Protein AF-B0EFW3-F1 (afdb_monomer)

Sequence (166 aa):
MKILIFCKVIFLSILCFIIYIPTYFVYGQSEPKFQLLHTSIAFVVSFIICCIVAYKFCDKTESSVKVGEKSLESSKSCYIQGLPKVTPIPKASIAPGSHIVYDLQKKEQDLLLKIREKENALKFESDPQVQADLRVEIQRLESELDGIRQAMKMKNDQARKRVSTA

Secondary structure (DSSP, 8-state):
--HHHHHHHHHHHHHHHHHHHHHHHHHTTS-HHHHHHHHHHHHHHHHHHHHHHHHHHHTTSSS-------------------------PPP----THHHHHHHHHHHHHHHHHHHHHHHHHHHH---HHHHHHHHHHHHHHHHHHHHHHHHHHHHHHHHHHHHHT-

Nearest PDB structures (foldseek):
  3k6c-assembly1_A  TM=7.876E-01  e=2.946E+00  Nitrosomonas europaea
  5l8g-assembly3_X  TM=7.511E-01  e=3.564E+00  Rhodospirillum rubrum
  3k6c-assembly1_J  TM=8.116E-01  e=6.718E+00  Nitrosomonas europaea
  5n5e-assembly1_e  TM=7.123E-01  e=4.592E+00  Pyrococcus furiosus COM1

Structure (mmCIF, N/CA/C/O backbone):
data_AF-B0EFW3-F1
#
_entry.id   AF-B0EFW3-F1
#
loop_
_atom_site.group_PDB
_atom_site.id
_atom_site.type_symbol
_atom_site.label_atom_id
_atom_site.label_alt_id
_atom_site.label_comp_id
_atom_site.label_asym_id
_atom_site.label_entity_id
_atom_site.label_seq_id
_atom_site.pdbx_PDB_ins_code
_atom_site.Cartn_x
_atom_site.Cartn_y
_atom_site.Cartn_z
_atom_site.occupancy
_atom_site.B_iso_or_equiv
_atom_site.auth_seq_id
_atom_site.auth_comp_id
_atom_site.auth_asym_id
_atom_site.auth_atom_id
_atom_site.pdbx_PDB_model_num
ATOM 1 N N . MET A 1 1 ? 26.302 18.058 5.559 1.00 50.22 1 MET A N 1
ATOM 2 C CA . MET A 1 1 ? 25.168 17.169 5.921 1.00 50.22 1 MET A CA 1
ATOM 3 C C . MET A 1 1 ? 25.306 16.414 7.259 1.00 50.22 1 MET A C 1
ATOM 5 O O . MET A 1 1 ? 24.372 15.711 7.610 1.00 50.22 1 MET A O 1
ATOM 9 N N . LYS A 1 2 ? 26.380 16.560 8.060 1.00 48.22 2 LYS A N 1
ATOM 10 C CA . LYS A 1 2 ? 26.519 15.837 9.351 1.00 48.22 2 LYS A CA 1
ATOM 11 C C . LYS A 1 2 ? 25.766 16.484 10.532 1.00 48.22 2 LYS A C 1
ATOM 13 O O . LYS A 1 2 ? 25.253 15.779 11.392 1.00 48.22 2 LYS A O 1
ATOM 18 N N . ILE A 1 3 ? 25.614 17.811 10.526 1.00 54.81 3 ILE A N 1
ATOM 19 C CA . ILE A 1 3 ? 24.947 18.584 11.596 1.00 54.81 3 ILE A CA 1
ATOM 20 C C . ILE A 1 3 ? 23.458 18.233 11.741 1.00 54.81 3 ILE A C 1
ATOM 22 O O . ILE A 1 3 ? 22.954 18.122 12.853 1.00 54.81 3 ILE A O 1
ATOM 26 N N . LEU A 1 4 ? 22.76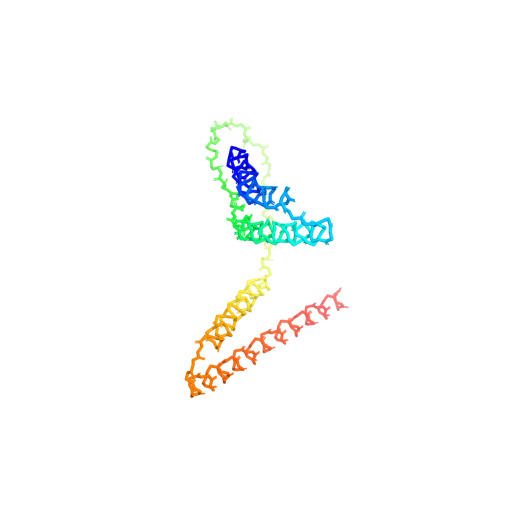9 17.951 10.630 1.00 61.69 4 LEU A N 1
ATOM 27 C CA . LEU A 1 4 ? 21.362 17.538 10.662 1.00 61.69 4 LEU A CA 1
ATOM 28 C C . LEU A 1 4 ? 21.165 16.152 11.287 1.00 61.69 4 LEU A C 1
ATOM 30 O O . LEU A 1 4 ? 20.099 15.891 11.822 1.00 61.69 4 LEU A O 1
ATOM 34 N N . ILE A 1 5 ? 22.164 15.268 11.235 1.00 65.81 5 ILE A N 1
ATOM 35 C CA . ILE A 1 5 ? 22.096 13.941 11.868 1.00 65.81 5 ILE A CA 1
ATOM 36 C C . ILE A 1 5 ? 22.346 14.074 13.373 1.00 65.81 5 ILE A C 1
ATOM 38 O O . ILE A 1 5 ? 21.616 13.495 14.169 1.00 65.81 5 ILE A O 1
ATOM 42 N N . PHE A 1 6 ? 23.312 14.903 13.770 1.00 66.44 6 PHE A N 1
ATOM 43 C CA . PHE A 1 6 ? 23.610 15.161 15.178 1.00 66.44 6 PHE A CA 1
ATOM 44 C C . PHE A 1 6 ? 22.439 15.829 15.914 1.00 66.44 6 PHE A C 1
ATOM 46 O O . PHE A 1 6 ? 22.030 15.348 16.969 1.00 66.44 6 PHE A O 1
ATOM 53 N N . CYS A 1 7 ? 21.812 16.850 15.315 1.00 67.44 7 CYS A N 1
ATOM 54 C CA . CYS A 1 7 ? 20.592 17.439 15.875 1.00 67.44 7 CYS A CA 1
ATOM 55 C C . CYS A 1 7 ? 19.467 16.406 16.021 1.00 67.44 7 CYS A C 1
ATOM 57 O O . CYS A 1 7 ? 18.761 16.425 17.020 1.00 67.44 7 CYS A O 1
ATOM 59 N N . LYS A 1 8 ? 19.314 15.466 15.077 1.00 67.31 8 LYS A N 1
ATOM 60 C CA . LYS A 1 8 ? 18.289 14.410 15.166 1.00 67.31 8 LYS A CA 1
ATOM 61 C C . LYS A 1 8 ? 18.518 13.470 16.348 1.00 67.31 8 LYS A C 1
ATOM 63 O O . LYS A 1 8 ? 17.564 13.141 17.043 1.00 67.31 8 LYS A O 1
ATOM 68 N N . VAL A 1 9 ? 19.766 13.072 16.594 1.00 73.19 9 VAL A N 1
ATOM 69 C CA . VAL A 1 9 ? 20.121 12.231 17.749 1.00 73.19 9 VAL A CA 1
ATOM 70 C C . VAL A 1 9 ? 19.883 12.985 19.058 1.00 73.19 9 VAL A C 1
ATOM 72 O O . VAL A 1 9 ? 19.347 12.412 20.003 1.00 73.19 9 VAL A O 1
ATOM 75 N N . ILE A 1 10 ? 20.201 14.282 19.097 1.00 76.12 10 ILE A N 1
ATOM 76 C CA . ILE A 1 10 ? 19.933 15.132 20.262 1.00 76.12 10 ILE A CA 1
ATOM 77 C C . ILE A 1 10 ? 18.429 15.260 20.521 1.00 76.12 10 ILE A C 1
ATOM 79 O O . ILE A 1 10 ? 18.000 15.061 21.651 1.00 76.12 10 ILE A O 1
ATOM 83 N N . PHE A 1 11 ? 17.613 15.530 19.498 1.00 75.94 11 PHE A N 1
ATOM 84 C CA . PHE A 1 11 ? 16.159 15.632 19.661 1.00 75.94 11 PHE A CA 1
ATOM 85 C C . PHE A 1 11 ? 15.530 14.311 20.115 1.00 75.94 11 PHE A C 1
ATOM 87 O O . PHE A 1 11 ? 14.665 14.326 20.988 1.00 75.94 11 PHE A O 1
ATOM 94 N N . LEU A 1 12 ? 15.988 13.176 19.575 1.00 74.50 12 LEU A N 1
ATOM 95 C CA . LEU A 1 12 ? 15.540 11.854 20.017 1.00 74.50 12 LEU A CA 1
ATOM 96 C C . LEU A 1 12 ? 15.922 11.597 21.480 1.00 74.50 12 LEU A C 1
ATOM 98 O O . LEU A 1 12 ? 15.090 11.150 22.262 1.00 74.50 12 LEU A O 1
ATOM 102 N N . SER A 1 13 ? 17.156 11.936 21.860 1.00 74.19 13 SER A N 1
ATOM 103 C CA . SER A 1 13 ? 17.637 11.823 23.238 1.00 74.19 13 SER A CA 1
ATOM 104 C C . SER A 1 13 ? 16.800 12.682 24.193 1.00 74.19 13 SER A C 1
ATOM 106 O O . SER A 1 13 ? 16.292 12.176 25.190 1.00 74.19 13 SER A O 1
ATOM 108 N N . ILE A 1 14 ? 16.555 13.951 23.849 1.00 77.88 14 ILE A N 1
ATOM 109 C CA . ILE A 1 14 ? 15.730 14.872 24.646 1.00 77.88 14 ILE A CA 1
ATOM 110 C C . ILE A 1 14 ? 14.295 14.348 24.791 1.00 77.88 14 ILE A C 1
ATOM 112 O O . ILE A 1 14 ? 13.749 14.388 25.889 1.00 77.88 14 ILE A O 1
ATOM 116 N N . LEU A 1 15 ? 13.692 13.811 23.726 1.00 75.31 15 LEU A N 1
ATOM 117 C CA . LEU A 1 15 ? 12.359 13.199 23.788 1.00 75.31 15 LEU A CA 1
ATOM 118 C C . LEU A 1 15 ? 12.325 11.984 24.721 1.00 75.31 15 LEU A C 1
ATOM 120 O O . LEU A 1 15 ? 11.412 11.876 25.539 1.00 75.31 15 LEU A O 1
ATOM 124 N N . CYS A 1 16 ? 13.338 11.117 24.662 1.00 71.81 16 CYS A N 1
ATOM 125 C CA . CYS A 1 16 ? 13.473 10.007 25.603 1.00 71.81 16 CYS A CA 1
ATOM 126 C C . CYS A 1 16 ? 13.586 10.508 27.051 1.00 71.81 16 CYS A C 1
ATOM 128 O O . CYS A 1 16 ? 12.931 9.955 27.929 1.00 71.81 16 CYS A O 1
ATOM 130 N N . PHE A 1 17 ? 14.335 11.585 27.310 1.00 70.75 17 PHE A N 1
ATOM 131 C CA . PHE A 1 17 ? 14.427 12.183 28.648 1.00 70.75 17 PHE A CA 1
ATOM 132 C C . PHE A 1 17 ? 13.102 12.794 29.123 1.00 70.75 17 PHE A C 1
ATOM 134 O O . PHE A 1 17 ? 12.726 12.590 30.274 1.00 70.75 17 PHE A O 1
ATOM 141 N N . ILE A 1 18 ? 12.365 13.492 28.255 1.00 72.81 18 ILE A N 1
ATOM 142 C CA . ILE A 1 18 ? 11.061 14.087 28.594 1.00 72.81 18 ILE A CA 1
ATOM 143 C C . ILE A 1 18 ? 10.032 13.009 28.950 1.00 72.81 18 ILE A C 1
ATOM 145 O O . ILE A 1 18 ? 9.204 13.233 29.825 1.00 72.81 18 ILE A O 1
ATOM 149 N N . ILE A 1 19 ? 10.092 11.841 28.308 1.00 68.62 19 ILE A N 1
ATOM 150 C CA . ILE A 1 19 ? 9.221 10.703 28.637 1.00 68.62 19 ILE A CA 1
ATOM 151 C C . ILE A 1 19 ? 9.702 10.008 29.917 1.00 68.62 19 ILE A C 1
ATOM 153 O O . ILE A 1 19 ? 8.886 9.623 30.752 1.00 68.62 19 ILE A O 1
ATOM 157 N N . TYR A 1 20 ? 11.019 9.890 30.099 1.00 69.75 20 TYR A N 1
ATOM 158 C CA . TYR A 1 20 ? 11.621 9.174 31.221 1.00 69.75 20 TYR A CA 1
ATOM 159 C C . TYR A 1 20 ? 11.471 9.906 32.567 1.00 69.75 20 TYR A C 1
ATOM 161 O O . TYR A 1 20 ? 11.183 9.272 33.584 1.00 69.75 20 TYR A O 1
ATOM 169 N N . ILE A 1 21 ? 11.624 11.235 32.595 1.00 66.88 21 ILE A N 1
ATOM 170 C CA . ILE A 1 21 ? 11.609 12.041 33.832 1.00 66.88 21 ILE A CA 1
ATOM 171 C C . ILE A 1 21 ? 10.274 11.919 34.605 1.00 66.88 21 ILE A C 1
ATOM 173 O O . ILE A 1 21 ? 10.316 11.615 35.801 1.00 66.88 21 ILE A O 1
ATOM 177 N N . PRO A 1 22 ? 9.089 12.067 33.977 1.00 65.12 22 PRO A N 1
ATOM 178 C CA . PRO A 1 22 ? 7.805 11.874 34.651 1.00 65.12 22 PRO A CA 1
ATOM 179 C C . PRO A 1 22 ? 7.603 10.428 35.106 1.00 65.12 22 PRO A C 1
ATOM 181 O O . PRO A 1 22 ? 7.105 10.192 36.206 1.00 65.12 22 PRO A O 1
ATOM 184 N N . THR A 1 23 ? 8.025 9.449 34.296 1.00 64.88 23 THR A N 1
ATOM 185 C CA . THR A 1 23 ? 7.897 8.033 34.665 1.00 64.88 23 THR A CA 1
ATOM 186 C C . THR A 1 23 ? 8.780 7.659 35.848 1.00 64.88 23 THR A C 1
ATOM 188 O O . THR A 1 23 ? 8.353 6.866 36.678 1.00 64.88 23 THR A O 1
ATOM 191 N N . TYR A 1 24 ? 9.962 8.265 35.985 1.00 65.06 24 TYR A N 1
ATOM 192 C CA . TYR A 1 24 ? 10.853 8.040 37.123 1.00 65.06 24 TYR A CA 1
ATOM 193 C C . TYR A 1 24 ? 10.277 8.606 38.429 1.00 65.06 24 TYR A C 1
ATOM 195 O O . TYR A 1 24 ? 10.384 7.983 39.484 1.00 65.06 24 TYR A O 1
ATOM 203 N N . PHE A 1 25 ? 9.603 9.757 38.359 1.00 63.72 25 PHE A N 1
ATOM 204 C CA . PHE A 1 25 ? 8.932 10.342 39.520 1.00 63.72 25 PHE A CA 1
ATOM 205 C C . PHE A 1 25 ? 7.780 9.455 40.027 1.00 63.72 25 PHE A C 1
ATOM 207 O O . PHE A 1 25 ? 7.664 9.213 41.227 1.00 63.72 25 PHE A O 1
ATOM 214 N N . VAL A 1 26 ? 6.979 8.896 39.113 1.00 62.25 26 VAL A N 1
ATOM 215 C CA . VAL A 1 26 ? 5.897 7.944 39.440 1.00 62.25 26 VAL A CA 1
ATOM 216 C C . VAL A 1 26 ? 6.455 6.587 39.903 1.00 62.25 26 VAL A C 1
ATOM 218 O O . VAL A 1 26 ? 5.895 5.940 40.791 1.00 62.25 26 VAL A O 1
ATOM 221 N N . TYR A 1 27 ? 7.598 6.167 39.358 1.00 61.00 27 TYR A N 1
ATOM 222 C CA . TYR A 1 27 ? 8.315 4.957 39.768 1.00 61.00 27 TYR A CA 1
ATOM 223 C C . TYR A 1 27 ? 8.777 5.022 41.231 1.00 61.00 27 TYR A C 1
ATOM 225 O O . TYR A 1 27 ? 8.643 4.048 41.967 1.00 61.00 27 TYR A O 1
ATOM 233 N N . GLY A 1 28 ? 9.252 6.187 41.684 1.00 63.31 28 GLY A N 1
ATOM 234 C CA . GLY A 1 28 ? 9.691 6.393 43.068 1.00 63.31 28 GLY A CA 1
ATOM 235 C C . GLY A 1 28 ? 8.577 6.298 44.119 1.00 63.31 28 GLY A C 1
ATOM 236 O O . GLY A 1 28 ? 8.878 6.088 45.290 1.00 63.31 28 GLY A O 1
ATOM 237 N N . GLN A 1 29 ? 7.307 6.428 43.718 1.00 64.06 29 GLN A N 1
ATOM 238 C CA . GLN A 1 29 ? 6.150 6.359 44.623 1.00 64.06 29 GLN A CA 1
ATOM 239 C C . GLN A 1 29 ? 5.321 5.072 44.504 1.00 64.06 29 GLN A C 1
ATOM 241 O O . GLN A 1 29 ? 4.373 4.888 45.264 1.00 64.06 29 GLN A O 1
ATOM 246 N N . SER A 1 30 ? 5.645 4.178 43.567 1.00 61.94 30 SER A N 1
ATOM 247 C CA . SER A 1 30 ? 4.862 2.963 43.311 1.00 61.94 30 SER A CA 1
ATOM 248 C C . SER A 1 30 ? 5.437 1.734 44.017 1.00 61.94 30 SER A C 1
ATOM 250 O O . SER A 1 30 ? 6.644 1.616 44.224 1.00 61.94 30 SER A O 1
ATOM 252 N N . GLU A 1 31 ? 4.562 0.794 44.385 1.00 71.94 31 GLU A N 1
ATOM 253 C CA . GLU A 1 31 ? 4.954 -0.484 44.984 1.00 71.94 31 GLU A CA 1
ATOM 254 C C . GLU A 1 31 ? 5.878 -1.296 44.048 1.00 71.94 31 GLU A C 1
ATOM 256 O O . GLU A 1 31 ? 5.688 -1.296 42.825 1.00 71.94 31 GLU A O 1
ATOM 261 N N . PRO A 1 32 ? 6.833 -2.076 44.593 1.00 66.31 32 PRO A N 1
ATOM 262 C CA . PRO A 1 32 ? 7.869 -2.769 43.815 1.00 66.31 32 PRO A CA 1
ATOM 263 C C . PRO A 1 32 ? 7.321 -3.771 42.786 1.00 66.31 32 PRO A C 1
ATOM 265 O O . PRO A 1 32 ? 7.992 -4.084 41.806 1.00 66.31 32 PRO A O 1
ATOM 268 N N . LYS A 1 33 ? 6.083 -4.254 42.963 1.00 65.12 33 LYS A N 1
ATOM 269 C CA . LYS A 1 33 ? 5.415 -5.147 42.002 1.00 65.12 33 LYS A CA 1
ATOM 270 C C . LYS A 1 33 ? 5.016 -4.438 40.705 1.00 65.12 33 LYS A C 1
ATOM 272 O O . LYS A 1 33 ? 5.033 -5.057 39.646 1.00 65.12 33 LYS A O 1
ATOM 277 N N . PHE A 1 34 ? 4.677 -3.152 40.776 1.00 66.31 34 PHE A N 1
ATOM 278 C CA . PHE A 1 34 ? 4.230 -2.368 39.619 1.00 66.31 34 PHE A CA 1
ATOM 279 C C . PHE A 1 34 ? 5.373 -1.602 38.956 1.00 66.31 34 PHE A C 1
ATOM 281 O O . PHE A 1 34 ? 5.288 -1.263 37.779 1.00 66.31 34 PHE A O 1
ATOM 288 N N . GLN A 1 35 ? 6.475 -1.405 39.675 1.00 64.62 35 GLN A N 1
ATOM 289 C CA . GLN A 1 35 ? 7.695 -0.791 39.165 1.00 64.62 35 GLN A CA 1
ATOM 290 C C . GLN A 1 35 ? 8.219 -1.483 37.894 1.00 64.62 35 GLN A C 1
ATOM 292 O O . GLN A 1 35 ? 8.401 -0.828 36.868 1.00 64.62 35 GLN A O 1
ATOM 297 N N . LEU A 1 36 ? 8.385 -2.811 37.917 1.00 66.69 36 LEU A N 1
ATOM 298 C CA . LEU A 1 36 ? 8.881 -3.572 36.759 1.00 66.69 36 LEU A CA 1
ATOM 299 C C . LEU A 1 36 ? 7.932 -3.484 35.547 1.00 66.69 36 LEU A C 1
ATOM 301 O O . LEU A 1 36 ? 8.360 -3.441 34.393 1.00 66.69 36 LEU A O 1
ATOM 305 N N . LEU A 1 37 ? 6.625 -3.430 35.816 1.00 70.69 37 LEU A N 1
ATOM 306 C CA . LEU A 1 37 ? 5.608 -3.291 34.782 1.00 70.69 37 LEU A CA 1
ATOM 307 C C . LEU A 1 37 ? 5.690 -1.901 34.138 1.00 70.69 37 LEU A C 1
ATOM 309 O O . LEU A 1 37 ? 5.766 -1.796 32.916 1.00 70.69 37 LEU A O 1
ATOM 313 N N . HIS A 1 38 ? 5.766 -0.840 34.943 1.00 68.69 38 HIS A N 1
ATOM 314 C CA . HIS A 1 38 ? 5.869 0.529 34.443 1.00 68.69 38 HIS A CA 1
ATOM 315 C C . HIS A 1 38 ? 7.155 0.781 33.651 1.00 68.69 38 HIS A C 1
ATOM 317 O O . HIS A 1 38 ? 7.095 1.442 32.613 1.00 68.69 38 HIS A O 1
ATOM 323 N N . THR A 1 39 ? 8.296 0.224 34.067 1.00 71.06 39 THR A N 1
ATOM 324 C CA . THR A 1 39 ? 9.550 0.344 33.301 1.00 71.06 39 THR A CA 1
ATOM 325 C C . THR A 1 39 ? 9.492 -0.413 31.987 1.00 71.06 39 THR A C 1
ATOM 327 O O . THR A 1 39 ? 9.911 0.128 30.964 1.00 71.06 39 THR A O 1
ATOM 330 N N . SER A 1 40 ? 8.925 -1.622 31.977 1.00 72.88 40 SER A N 1
ATOM 331 C CA . SER A 1 40 ? 8.765 -2.393 30.741 1.00 72.88 40 SER A CA 1
ATOM 332 C C . SER A 1 40 ? 7.847 -1.685 29.737 1.00 72.88 40 SER A C 1
ATOM 334 O O . SER A 1 40 ? 8.195 -1.569 28.562 1.00 72.88 40 SER A O 1
ATOM 336 N N . ILE A 1 41 ? 6.728 -1.116 30.198 1.00 77.12 41 ILE A N 1
ATOM 337 C CA . ILE A 1 41 ? 5.793 -0.368 29.349 1.00 77.12 41 ILE A CA 1
ATOM 338 C C . ILE A 1 41 ? 6.454 0.911 28.829 1.00 77.12 41 ILE A C 1
ATOM 340 O O . ILE A 1 41 ? 6.405 1.176 27.629 1.00 77.12 41 ILE A O 1
ATOM 344 N N . ALA A 1 42 ? 7.118 1.681 29.696 1.00 73.56 42 ALA A N 1
ATOM 345 C CA . ALA A 1 42 ? 7.810 2.904 29.292 1.00 73.56 42 ALA A CA 1
ATOM 346 C C . ALA A 1 42 ? 8.920 2.623 28.265 1.00 73.56 42 ALA A C 1
ATOM 348 O O . ALA A 1 42 ? 9.071 3.372 27.296 1.00 73.56 42 ALA A O 1
ATOM 349 N N . PHE A 1 43 ? 9.653 1.518 28.426 1.00 75.31 43 PHE A N 1
ATOM 350 C CA . PHE A 1 43 ? 10.668 1.078 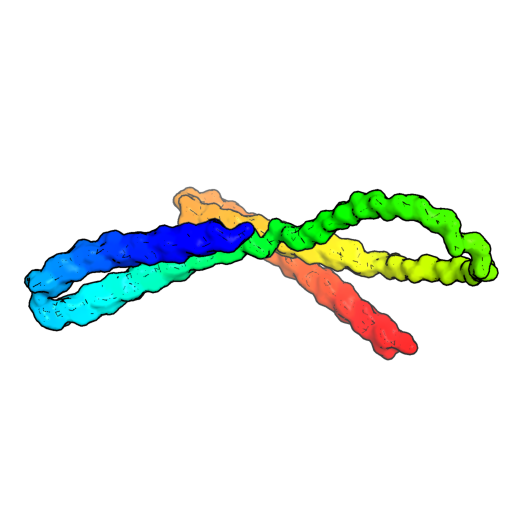27.473 1.00 75.31 43 PHE A CA 1
ATOM 351 C C . PHE A 1 43 ? 10.058 0.705 26.116 1.00 75.31 43 PHE A C 1
ATOM 353 O O . PHE A 1 43 ? 10.527 1.186 25.086 1.00 75.31 43 PHE A O 1
ATOM 360 N N . VAL A 1 44 ? 8.982 -0.089 26.101 1.00 76.00 44 VAL A N 1
ATOM 361 C CA . VAL A 1 44 ? 8.303 -0.501 24.860 1.00 76.00 44 VAL A CA 1
ATOM 362 C C . VAL A 1 44 ? 7.711 0.701 24.127 1.00 76.00 44 VAL A C 1
ATOM 364 O O . VAL A 1 44 ? 7.893 0.830 22.917 1.00 76.00 44 VAL A O 1
ATOM 367 N N . VAL A 1 45 ? 7.062 1.622 24.842 1.00 77.62 45 VAL A N 1
ATOM 368 C CA . VAL A 1 45 ? 6.509 2.847 24.246 1.00 77.62 45 VAL A CA 1
ATOM 369 C C . VAL A 1 45 ? 7.627 3.716 23.666 1.00 77.62 45 VAL A C 1
ATOM 371 O O . VAL A 1 45 ? 7.522 4.174 22.527 1.00 77.62 45 VAL A O 1
ATOM 374 N N . SER A 1 46 ? 8.734 3.877 24.394 1.00 74.25 46 SER A N 1
ATOM 375 C CA . SER A 1 46 ? 9.901 4.628 23.913 1.00 74.25 46 SER A CA 1
ATOM 376 C C . SER A 1 46 ? 10.534 3.975 22.681 1.00 74.25 46 SER A C 1
ATOM 378 O O . SER A 1 46 ? 10.894 4.670 21.730 1.00 74.25 46 SER A O 1
ATOM 380 N N . PHE A 1 47 ? 10.612 2.642 22.649 1.00 76.38 47 PHE A N 1
ATOM 381 C CA . PHE A 1 47 ? 11.110 1.880 21.505 1.00 76.38 47 PHE A CA 1
ATOM 382 C C . PHE A 1 47 ? 10.211 2.051 20.273 1.00 76.38 47 PHE A C 1
ATOM 384 O O . PHE A 1 47 ? 10.710 2.351 19.190 1.00 76.38 47 PHE A O 1
ATOM 391 N N . ILE A 1 48 ? 8.888 1.958 20.435 1.00 77.00 48 ILE A N 1
ATOM 392 C CA . ILE A 1 48 ? 7.922 2.154 19.343 1.00 77.00 48 ILE A CA 1
ATOM 393 C C . ILE A 1 48 ? 8.024 3.574 18.775 1.00 77.00 48 ILE A C 1
ATOM 395 O O . ILE A 1 48 ? 8.067 3.743 17.556 1.00 77.00 48 ILE A O 1
ATOM 399 N N . ILE A 1 49 ? 8.126 4.594 19.632 1.00 76.44 49 ILE A N 1
ATOM 400 C CA . ILE A 1 49 ? 8.308 5.985 19.191 1.00 76.44 49 ILE A CA 1
ATOM 401 C C . ILE A 1 49 ? 9.624 6.129 18.413 1.00 76.44 49 ILE A C 1
ATOM 403 O O . ILE A 1 49 ? 9.623 6.713 17.327 1.00 76.44 49 ILE A O 1
ATOM 407 N N . CYS A 1 50 ? 10.722 5.539 18.899 1.00 71.94 50 CYS A N 1
ATOM 408 C CA . CYS A 1 50 ? 11.997 5.509 18.176 1.00 71.94 50 CYS A CA 1
ATOM 409 C C . CYS A 1 50 ? 11.865 4.842 16.799 1.00 71.94 50 CYS A C 1
ATOM 411 O O . CYS A 1 50 ? 12.377 5.377 15.815 1.00 71.94 50 CYS A O 1
ATOM 413 N N . CYS A 1 51 ? 11.153 3.716 16.702 1.00 71.75 51 CYS A N 1
ATOM 414 C CA . CYS A 1 51 ? 10.911 3.016 15.442 1.00 71.75 51 CYS A CA 1
ATOM 415 C C . CYS A 1 51 ? 10.067 3.844 14.467 1.00 71.75 51 CYS A C 1
ATOM 417 O O . CYS A 1 51 ? 10.409 3.914 13.290 1.00 71.75 51 CYS A O 1
ATOM 419 N N . ILE A 1 52 ? 9.004 4.506 14.933 1.00 73.88 52 ILE A N 1
ATOM 420 C CA . ILE A 1 52 ? 8.148 5.359 14.090 1.00 73.88 52 ILE A CA 1
ATOM 421 C C . ILE A 1 52 ? 8.941 6.552 13.561 1.00 73.88 52 ILE A C 1
ATOM 423 O O . ILE A 1 52 ? 8.852 6.877 12.376 1.00 73.88 52 ILE A O 1
ATOM 427 N N . VAL A 1 53 ? 9.740 7.182 14.424 1.00 72.31 53 VAL A N 1
ATOM 428 C CA . VAL A 1 53 ? 10.654 8.261 14.044 1.00 72.31 53 VAL A CA 1
ATOM 429 C C . VAL A 1 53 ? 11.637 7.743 12.991 1.00 72.31 53 VAL A C 1
ATOM 431 O O . VAL A 1 53 ? 11.671 8.271 11.881 1.00 72.31 53 VAL A O 1
ATOM 434 N N . ALA A 1 54 ? 12.366 6.660 13.266 1.00 67.69 54 ALA A N 1
ATOM 435 C CA . ALA A 1 54 ? 13.315 6.074 12.320 1.00 67.69 54 ALA A CA 1
ATOM 436 C C . ALA A 1 54 ? 12.667 5.706 10.972 1.00 67.69 54 ALA A C 1
ATOM 438 O O . ALA A 1 54 ? 13.238 6.000 9.922 1.00 67.69 54 ALA A O 1
ATOM 439 N N . TYR A 1 55 ? 11.459 5.140 10.993 1.00 66.25 55 TYR A N 1
ATOM 440 C CA . TYR A 1 55 ? 10.696 4.760 9.804 1.00 66.25 55 TYR A CA 1
ATOM 441 C C . TYR A 1 55 ? 10.287 5.981 8.969 1.00 66.25 55 TYR A C 1
ATOM 443 O O . TYR A 1 55 ? 10.607 6.064 7.785 1.00 66.25 55 TYR A O 1
ATOM 451 N N . LYS A 1 56 ? 9.674 6.997 9.594 1.00 63.59 56 LYS A N 1
ATOM 452 C CA . LYS A 1 56 ? 9.266 8.240 8.914 1.00 63.59 56 LYS A CA 1
ATOM 453 C C . LYS A 1 56 ? 10.444 9.032 8.344 1.00 63.59 56 LYS A C 1
ATOM 455 O O . LYS A 1 56 ? 10.251 9.833 7.429 1.00 63.59 56 LYS A O 1
ATOM 460 N N . PHE A 1 57 ? 11.649 8.828 8.874 1.00 58.41 57 PHE A N 1
ATOM 461 C CA . PHE A 1 57 ? 12.865 9.473 8.383 1.00 58.41 57 PHE A CA 1
ATOM 462 C C . PHE A 1 57 ? 13.683 8.616 7.398 1.00 58.41 57 PHE A C 1
ATOM 464 O O . PHE A 1 57 ? 14.479 9.202 6.664 1.00 58.41 57 PHE A O 1
ATOM 471 N N . CYS A 1 58 ? 13.471 7.295 7.312 1.00 53.72 58 CYS A N 1
ATOM 472 C CA . CYS A 1 58 ? 14.078 6.446 6.273 1.00 53.72 58 CYS A CA 1
ATOM 473 C C . CYS A 1 58 ? 13.489 6.713 4.880 1.00 53.72 58 CYS A C 1
ATOM 475 O O . CYS A 1 58 ? 14.240 6.733 3.906 1.00 53.72 58 CYS A O 1
ATOM 477 N N . ASP A 1 59 ? 12.198 7.045 4.793 1.00 46.19 59 ASP A N 1
ATOM 478 C CA . ASP A 1 59 ? 11.485 7.253 3.518 1.00 46.19 59 ASP A CA 1
ATOM 479 C C . ASP A 1 59 ? 11.961 8.468 2.690 1.00 46.19 59 ASP A C 1
ATOM 481 O O . ASP A 1 59 ? 11.519 8.663 1.560 1.00 46.19 59 ASP A O 1
ATOM 485 N N . LYS A 1 60 ? 12.871 9.308 3.208 1.00 46.81 60 LYS A N 1
ATOM 486 C CA . LYS A 1 60 ? 13.374 10.504 2.496 1.00 46.81 60 LYS A CA 1
ATOM 487 C C . LYS A 1 60 ? 14.823 10.411 2.010 1.00 46.81 60 LYS A C 1
ATOM 489 O O . LYS A 1 60 ? 15.344 11.415 1.526 1.00 46.81 60 LYS A O 1
ATOM 494 N N . THR A 1 61 ? 15.477 9.250 2.104 1.00 45.75 61 THR A N 1
ATOM 495 C CA . THR A 1 61 ? 16.906 9.115 1.735 1.00 45.75 61 THR A CA 1
ATOM 496 C C . THR A 1 61 ? 17.188 8.290 0.479 1.00 45.75 61 THR A C 1
ATOM 498 O O . THR A 1 61 ? 18.349 8.157 0.107 1.00 45.75 61 THR A O 1
ATOM 501 N N . GLU A 1 62 ? 16.163 7.833 -0.242 1.00 41.81 62 GLU A N 1
ATOM 502 C CA . GLU A 1 62 ? 16.318 7.226 -1.573 1.00 41.81 62 GLU A CA 1
ATOM 503 C C . GLU A 1 62 ? 15.605 8.045 -2.657 1.00 41.81 62 GLU A C 1
ATOM 505 O O . GLU A 1 62 ? 14.708 7.587 -3.350 1.00 41.81 62 GLU A O 1
ATOM 510 N N . SER A 1 63 ? 15.998 9.306 -2.826 1.00 41.31 63 SER A N 1
ATOM 511 C CA . SER A 1 63 ? 15.852 9.984 -4.122 1.00 41.31 63 SER A CA 1
ATOM 512 C C . SER A 1 63 ? 16.757 11.210 -4.199 1.00 41.31 63 SER A C 1
ATOM 514 O O . SER A 1 63 ? 16.372 12.331 -3.891 1.00 41.31 63 SER A O 1
ATOM 516 N N . SER A 1 64 ? 18.011 10.984 -4.591 1.00 35.91 64 SER A N 1
ATOM 517 C CA . SER A 1 64 ? 18.788 11.845 -5.503 1.00 35.91 64 SER A CA 1
ATOM 518 C C . SER A 1 64 ? 20.287 11.573 -5.380 1.00 35.91 64 SER A C 1
ATOM 520 O O . SER A 1 64 ? 21.079 12.440 -5.030 1.00 35.91 64 SER A O 1
ATOM 522 N N . VAL A 1 65 ? 20.722 10.398 -5.836 1.00 34.94 65 VAL A N 1
ATOM 523 C CA . VAL A 1 65 ? 21.985 10.366 -6.586 1.00 34.94 65 VAL A CA 1
ATOM 524 C C . VAL A 1 65 ? 21.642 10.774 -8.019 1.00 34.94 65 VAL A C 1
ATOM 526 O O . VAL A 1 65 ? 21.657 9.978 -8.950 1.00 34.94 65 VAL A O 1
ATOM 529 N N . LYS A 1 66 ? 21.268 12.047 -8.198 1.00 39.09 66 LYS A N 1
ATOM 530 C CA . LYS A 1 66 ? 21.574 12.719 -9.456 1.00 39.09 66 LYS A CA 1
ATOM 531 C C . LYS A 1 66 ? 23.052 13.037 -9.334 1.00 39.09 66 LYS A C 1
ATOM 533 O O . LYS A 1 66 ? 23.427 13.974 -8.633 1.00 39.09 66 LYS A O 1
ATOM 538 N N . VAL A 1 67 ? 23.881 12.213 -9.970 1.00 33.66 67 VAL A N 1
ATOM 539 C CA . VAL A 1 67 ? 25.204 12.645 -10.408 1.00 33.66 67 VAL A CA 1
ATOM 540 C C . VAL A 1 67 ? 24.934 13.864 -11.277 1.00 33.66 67 VAL A C 1
ATOM 542 O O . VAL A 1 67 ? 24.556 13.754 -12.438 1.00 33.66 67 VAL A O 1
ATOM 545 N N . GLY A 1 68 ? 24.994 15.040 -10.657 1.00 34.59 68 GLY A N 1
ATOM 546 C CA . GLY A 1 68 ? 25.175 16.272 -11.384 1.00 34.59 68 GLY A CA 1
ATOM 547 C C . GLY A 1 68 ? 26.510 16.116 -12.081 1.00 34.59 68 GLY A C 1
ATOM 548 O O . GLY A 1 68 ? 27.554 16.185 -11.432 1.00 34.59 68 GLY A O 1
ATOM 549 N N . GLU A 1 69 ? 26.456 15.847 -13.381 1.00 34.28 69 GLU A N 1
ATOM 550 C CA . GLU A 1 69 ? 27.494 16.234 -14.321 1.00 34.28 69 GLU A CA 1
ATOM 551 C C . GLU A 1 69 ? 27.812 17.702 -14.027 1.00 34.28 69 GLU A C 1
ATOM 553 O O . GLU A 1 69 ? 27.148 18.634 -14.480 1.00 34.28 69 GLU A O 1
ATOM 558 N N . LYS A 1 70 ? 28.820 17.918 -13.182 1.00 33.50 70 LYS A N 1
ATOM 559 C CA . LYS A 1 70 ? 29.584 19.147 -13.238 1.00 33.50 70 LYS A CA 1
ATOM 560 C C . LYS A 1 70 ? 30.209 19.130 -14.623 1.00 33.50 70 LYS A C 1
ATOM 562 O O . LYS A 1 70 ? 31.174 18.405 -14.848 1.00 33.50 70 LYS A O 1
ATOM 567 N N . SER A 1 71 ? 29.648 19.925 -15.528 1.00 35.53 71 SER A N 1
ATOM 568 C CA . SER A 1 71 ? 30.387 20.463 -16.662 1.00 35.53 71 SER A CA 1
ATOM 569 C C . SER A 1 71 ? 31.558 21.260 -16.087 1.00 35.53 71 SER A C 1
ATOM 571 O O . SER A 1 71 ? 31.458 22.455 -15.821 1.00 35.53 71 SER A O 1
ATOM 573 N N . LEU A 1 72 ? 32.647 20.554 -15.795 1.00 36.56 72 LEU A N 1
ATOM 574 C CA . LEU A 1 72 ? 33.968 21.131 -15.670 1.00 36.56 72 LEU A CA 1
ATOM 575 C C . LEU A 1 72 ? 34.315 21.607 -17.078 1.00 36.56 72 LEU A C 1
ATOM 577 O O . LEU A 1 72 ? 34.633 20.796 -17.947 1.00 36.56 72 LEU A O 1
ATOM 581 N N . GLU A 1 73 ? 34.200 22.914 -17.308 1.00 40.00 73 GLU A N 1
ATOM 582 C CA . GLU A 1 73 ? 34.894 23.563 -18.412 1.00 40.00 73 GLU A CA 1
ATOM 583 C C . GLU A 1 73 ? 36.380 23.217 -18.281 1.00 40.00 73 GLU A C 1
ATOM 585 O O . GLU A 1 73 ? 37.113 23.755 -17.452 1.00 40.00 73 GLU A O 1
ATOM 590 N N . SER A 1 74 ? 36.806 22.228 -19.060 1.00 39.12 74 SER A N 1
ATOM 591 C CA . SER A 1 74 ? 38.203 21.880 -19.229 1.00 39.12 74 SER A CA 1
ATOM 592 C C . SER A 1 74 ? 38.771 22.835 -20.268 1.00 39.12 74 SER A C 1
ATOM 594 O O . SER A 1 74 ? 38.427 22.781 -21.451 1.00 39.12 74 SER A O 1
ATOM 596 N N . SER A 1 75 ? 39.607 23.753 -19.787 1.00 38.16 75 SER A N 1
ATOM 597 C CA . SER A 1 75 ? 40.441 24.634 -20.592 1.00 38.16 75 SER A CA 1
ATOM 598 C C . SER A 1 75 ? 41.098 23.869 -21.736 1.00 38.16 75 SER A C 1
ATOM 600 O O . SER A 1 75 ? 41.824 22.899 -21.526 1.00 38.16 75 SER A O 1
ATOM 602 N N . LYS A 1 76 ? 40.852 24.358 -22.954 1.00 45.31 76 LYS A N 1
ATOM 603 C CA . LYS A 1 76 ? 41.532 23.965 -24.188 1.00 45.31 76 LYS A CA 1
ATOM 604 C C . LYS A 1 76 ? 43.040 23.824 -23.951 1.00 45.31 76 LYS A C 1
ATOM 606 O O . LYS A 1 76 ? 43.716 24.821 -23.709 1.00 45.31 76 LYS A O 1
ATOM 611 N N . SER A 1 77 ? 43.575 22.620 -24.124 1.00 42.97 77 SER A N 1
ATOM 612 C CA . SER A 1 77 ? 44.982 22.425 -24.469 1.00 42.97 77 SER A CA 1
ATOM 613 C C . SER A 1 77 ? 45.065 21.794 -25.862 1.00 42.97 77 SER A C 1
ATOM 615 O O . SER A 1 77 ? 44.696 20.645 -26.103 1.00 42.97 77 SER A O 1
ATOM 617 N N . CYS A 1 78 ? 45.503 22.606 -26.825 1.00 45.09 78 CYS A N 1
ATOM 618 C CA . CYS A 1 78 ? 45.901 22.175 -28.161 1.00 45.09 78 CYS A CA 1
ATOM 619 C C . CYS A 1 78 ? 47.125 21.262 -28.050 1.00 45.09 78 CYS A C 1
ATOM 621 O O . CYS A 1 78 ? 48.230 21.786 -28.058 1.00 45.09 78 CYS A O 1
ATOM 623 N N . TYR A 1 79 ? 46.973 19.938 -27.941 1.00 46.62 79 TYR A N 1
ATOM 624 C CA . TYR A 1 79 ? 48.128 19.040 -28.131 1.00 46.62 79 TYR A CA 1
ATOM 625 C C . TYR A 1 79 ? 47.823 17.613 -28.617 1.00 46.62 79 TYR A C 1
ATOM 627 O O . TYR A 1 79 ? 48.691 16.750 -28.549 1.00 46.62 79 TYR A O 1
ATOM 635 N N . ILE A 1 80 ? 46.634 17.335 -29.163 1.00 45.66 80 ILE A N 1
ATOM 636 C CA . ILE A 1 80 ? 46.356 16.028 -29.791 1.00 45.66 80 ILE A CA 1
ATOM 637 C C . ILE A 1 80 ? 45.901 16.233 -31.241 1.00 45.66 80 ILE A C 1
ATOM 639 O O . ILE A 1 80 ? 44.751 16.012 -31.606 1.00 45.66 80 ILE A O 1
ATOM 643 N N . GLN A 1 81 ? 46.830 16.691 -32.079 1.00 49.91 81 GLN A N 1
ATOM 644 C CA . GLN A 1 81 ? 46.775 16.514 -33.531 1.00 49.91 81 GLN A CA 1
ATOM 645 C C . GLN A 1 81 ? 47.815 15.453 -33.894 1.00 49.91 81 GLN A C 1
ATOM 647 O O . GLN A 1 81 ? 48.988 15.777 -34.036 1.00 49.91 81 GLN A O 1
ATOM 652 N N . GLY A 1 82 ? 47.417 14.181 -34.000 1.00 54.97 82 GLY A N 1
ATOM 653 C CA . GLY A 1 82 ? 48.373 13.160 -34.441 1.00 54.97 82 GLY A CA 1
ATOM 654 C C . GLY A 1 82 ? 48.041 11.699 -34.165 1.00 54.97 82 GLY A C 1
ATOM 655 O O . GLY A 1 82 ? 48.957 10.950 -33.848 1.00 54.97 82 GLY A O 1
ATOM 656 N N . LEU A 1 83 ? 46.785 11.258 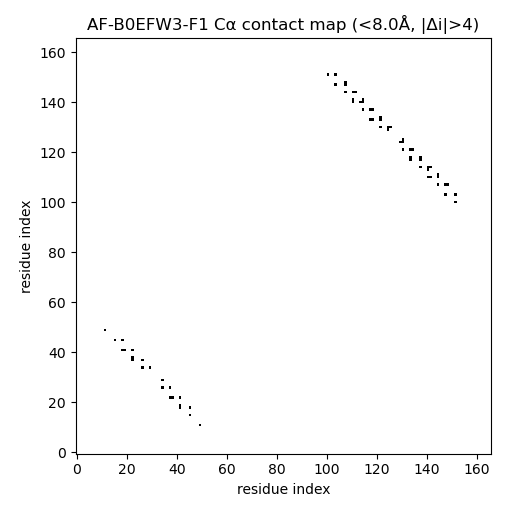-34.292 1.00 54.59 83 LEU A N 1
ATOM 657 C CA . LEU A 1 83 ? 46.490 9.820 -34.353 1.00 54.59 83 LEU A CA 1
ATOM 658 C C . LEU A 1 83 ? 45.670 9.486 -35.610 1.00 54.59 83 LEU A C 1
ATOM 660 O O . LEU A 1 83 ? 44.778 10.258 -35.977 1.00 54.59 83 LEU A O 1
ATOM 664 N N . PRO A 1 84 ? 45.986 8.374 -36.302 1.00 48.34 84 PRO A N 1
ATOM 665 C CA . PRO A 1 84 ? 45.342 8.003 -37.553 1.00 48.34 84 PRO A CA 1
ATOM 666 C C . PRO A 1 84 ? 43.861 7.693 -37.318 1.00 48.34 84 PRO A C 1
ATOM 668 O O . PRO A 1 84 ? 43.491 7.106 -36.302 1.00 48.34 84 PRO A O 1
ATOM 671 N N . LYS A 1 85 ? 43.014 8.102 -38.273 1.00 51.91 85 LYS A N 1
ATOM 672 C CA . LYS A 1 85 ? 41.565 7.857 -38.284 1.00 51.91 85 LYS A CA 1
ATOM 673 C C . LYS A 1 85 ? 41.281 6.357 -38.164 1.00 51.91 85 LYS A C 1
ATOM 675 O O . LYS A 1 85 ? 41.269 5.644 -39.163 1.00 51.91 85 LYS A O 1
ATOM 680 N N . VAL A 1 86 ? 41.015 5.897 -36.946 1.00 50.44 86 VAL A N 1
ATOM 681 C CA . VAL A 1 86 ? 40.373 4.607 -36.708 1.00 50.44 86 VAL A CA 1
ATOM 682 C C . VAL A 1 86 ? 38.922 4.755 -37.153 1.00 50.44 86 VAL A C 1
ATOM 684 O O . VAL A 1 86 ? 38.219 5.682 -36.747 1.00 50.44 86 VAL A O 1
ATOM 687 N N . THR A 1 87 ? 38.515 3.875 -38.060 1.00 54.53 87 THR A N 1
ATOM 688 C CA . THR A 1 87 ? 37.154 3.737 -38.583 1.00 54.53 87 THR A CA 1
ATOM 689 C C . THR A 1 87 ? 36.109 3.819 -37.468 1.00 54.53 87 THR A C 1
ATOM 691 O O . THR A 1 87 ? 36.325 3.229 -36.406 1.00 54.53 87 THR A O 1
ATOM 694 N N . PRO A 1 88 ? 34.970 4.504 -37.682 1.00 47.91 88 PRO A N 1
ATOM 695 C CA . PRO A 1 88 ? 33.918 4.564 -36.682 1.00 47.91 88 PRO A CA 1
ATOM 696 C C . PRO A 1 88 ? 33.423 3.146 -36.393 1.00 4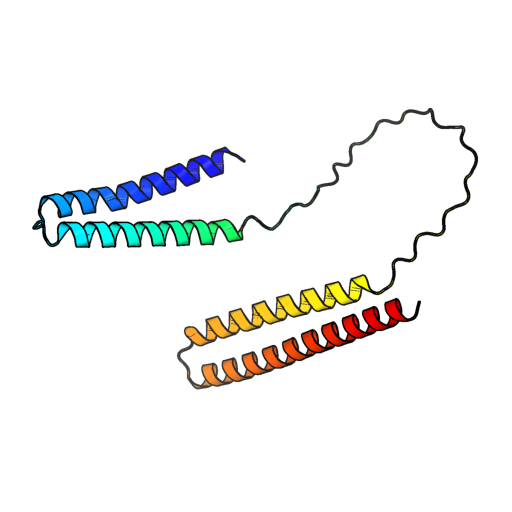7.91 88 PRO A C 1
ATOM 698 O O . PRO A 1 88 ? 32.848 2.484 -37.256 1.00 47.91 88 PRO A O 1
ATOM 701 N N . ILE A 1 89 ? 33.664 2.688 -35.166 1.00 49.41 89 ILE A N 1
ATOM 702 C CA . ILE A 1 89 ? 33.010 1.511 -34.600 1.00 49.41 89 ILE A CA 1
ATOM 703 C C . ILE A 1 89 ? 31.499 1.753 -34.753 1.00 49.41 89 ILE A C 1
ATOM 705 O O . ILE A 1 89 ? 31.028 2.825 -34.349 1.00 49.41 89 ILE A O 1
ATOM 709 N N . PRO A 1 90 ? 30.729 0.828 -35.357 1.00 42.91 90 PRO A N 1
ATOM 710 C CA . PRO A 1 90 ? 29.288 0.984 -35.459 1.00 42.91 90 PRO A CA 1
ATOM 711 C C . PRO A 1 90 ? 28.746 1.192 -34.051 1.00 42.91 90 PRO A C 1
ATOM 713 O O . PRO A 1 90 ? 29.012 0.381 -33.161 1.00 42.91 90 PRO A O 1
ATOM 716 N N . LYS A 1 91 ? 28.034 2.305 -33.840 1.00 46.88 91 LYS A N 1
ATOM 717 C CA . LYS A 1 91 ? 27.327 2.581 -32.589 1.00 46.88 91 LYS A CA 1
ATOM 718 C C . LYS A 1 91 ? 26.574 1.313 -32.221 1.00 46.88 91 LYS A C 1
ATOM 720 O O . LYS A 1 91 ? 25.720 0.877 -32.992 1.00 46.88 91 LYS A O 1
ATOM 725 N N . ALA A 1 92 ? 26.946 0.717 -31.089 1.00 42.47 92 ALA A N 1
ATOM 726 C CA . ALA A 1 92 ? 26.257 -0.429 -30.536 1.00 42.47 92 ALA A CA 1
ATOM 727 C C . ALA A 1 92 ? 24.758 -0.132 -30.599 1.00 42.47 92 ALA A C 1
ATOM 729 O O . ALA A 1 92 ? 24.281 0.846 -30.022 1.00 42.47 92 ALA A O 1
ATOM 730 N N . SER A 1 93 ? 24.063 -0.936 -31.401 1.00 43.03 93 SER A N 1
ATOM 731 C CA . SER A 1 93 ? 22.616 -0.968 -31.502 1.00 43.03 93 SER A CA 1
ATOM 732 C C . SER A 1 93 ? 22.063 -0.983 -30.083 1.00 43.03 93 SER A C 1
ATOM 734 O O . SER A 1 93 ? 22.176 -1.992 -29.385 1.00 43.03 93 SER A O 1
ATOM 736 N N . ILE A 1 94 ? 21.482 0.134 -29.648 1.00 46.16 94 ILE A N 1
ATOM 737 C CA . ILE A 1 94 ? 20.655 0.170 -28.450 1.00 46.16 94 ILE A CA 1
ATOM 738 C C . ILE A 1 94 ? 19.495 -0.769 -28.766 1.00 46.16 94 ILE A C 1
ATOM 740 O O . ILE A 1 94 ? 18.603 -0.434 -29.544 1.00 46.16 94 ILE A O 1
ATOM 744 N N . ALA A 1 95 ? 19.571 -1.993 -28.247 1.00 46.31 95 ALA A N 1
ATOM 745 C CA . ALA A 1 95 ? 18.537 -2.989 -28.437 1.00 46.31 95 ALA A CA 1
ATOM 746 C C . ALA A 1 95 ? 17.192 -2.371 -27.998 1.00 46.31 95 ALA A C 1
ATOM 748 O O . ALA A 1 95 ? 17.114 -1.870 -26.872 1.00 46.31 95 ALA A O 1
ATOM 749 N N . PRO A 1 96 ? 16.115 -2.429 -28.806 1.00 49.25 96 PRO A N 1
ATOM 750 C CA . PRO A 1 96 ? 14.821 -1.796 -28.498 1.00 49.25 96 PRO A CA 1
ATOM 751 C C . PRO A 1 96 ? 14.088 -2.382 -27.271 1.00 49.25 96 PRO A C 1
ATOM 753 O O . PRO A 1 96 ? 12.914 -2.104 -27.040 1.00 49.25 96 PRO A O 1
ATOM 756 N N . GLY A 1 97 ? 14.740 -3.252 -26.496 1.00 52.38 97 GLY A N 1
ATOM 757 C CA . GLY A 1 97 ? 14.132 -4.023 -25.418 1.00 52.38 97 GLY A CA 1
ATOM 758 C C . GLY A 1 97 ? 14.019 -3.292 -24.080 1.00 52.38 97 GLY A C 1
ATOM 759 O O . GLY A 1 97 ? 13.068 -3.569 -23.349 1.00 52.38 97 GLY A O 1
ATOM 760 N N . SER A 1 98 ? 14.940 -2.374 -23.753 1.00 57.06 98 SER A N 1
ATOM 761 C CA . SER A 1 98 ? 15.040 -1.802 -22.397 1.00 57.06 98 SER A CA 1
ATOM 762 C C . SER A 1 98 ? 13.947 -0.777 -22.086 1.00 57.06 98 SER A C 1
ATOM 764 O O . SER A 1 98 ? 13.380 -0.806 -20.996 1.00 57.06 98 SER A O 1
ATOM 766 N N . HIS A 1 99 ? 13.589 0.067 -23.058 1.00 60.34 99 HIS A N 1
ATOM 767 C CA . HIS A 1 99 ? 12.622 1.151 -22.863 1.00 60.34 99 HIS A CA 1
ATOM 768 C C . HIS A 1 99 ? 11.232 0.624 -22.479 1.00 60.34 99 HIS A C 1
ATOM 770 O O . HIS A 1 99 ? 10.619 1.090 -21.527 1.00 60.34 99 HIS A O 1
ATOM 776 N N . ILE A 1 100 ? 10.783 -0.445 -23.143 1.00 67.00 100 ILE A N 1
ATOM 777 C CA . ILE A 1 100 ? 9.462 -1.041 -22.903 1.00 67.00 100 ILE A CA 1
ATOM 778 C C . ILE A 1 100 ? 9.398 -1.743 -21.533 1.00 67.00 100 ILE A C 1
ATOM 780 O O . ILE A 1 100 ? 8.338 -1.796 -20.920 1.00 67.00 100 ILE A O 1
ATOM 784 N N . VAL A 1 101 ? 10.506 -2.318 -21.046 1.00 72.12 101 VAL A N 1
ATOM 785 C CA . VAL A 1 101 ? 10.534 -2.948 -19.708 1.00 72.12 101 VAL A CA 1
ATOM 786 C C . VAL A 1 101 ? 10.479 -1.881 -18.617 1.00 72.12 101 VAL A C 1
ATOM 788 O O . VAL A 1 101 ? 9.723 -2.036 -17.662 1.00 72.12 101 VAL A O 1
ATOM 791 N N . TYR A 1 102 ? 11.203 -0.775 -18.802 1.00 75.62 102 TYR A N 1
ATOM 792 C CA . TYR A 1 102 ? 11.150 0.372 -17.898 1.00 75.62 102 TYR A CA 1
ATOM 793 C C . TYR A 1 102 ? 9.739 0.977 -17.821 1.00 75.62 102 TYR A C 1
ATOM 795 O O . TYR A 1 102 ? 9.228 1.230 -16.731 1.00 75.62 102 TYR A O 1
ATOM 803 N N . ASP A 1 103 ? 9.067 1.129 -18.965 1.00 83.75 103 ASP A N 1
ATOM 804 C CA . ASP A 1 103 ? 7.704 1.666 -19.017 1.00 83.75 103 ASP A CA 1
ATOM 805 C C . ASP A 1 103 ? 6.682 0.748 -18.324 1.00 83.75 103 ASP A C 1
ATOM 807 O O . ASP A 1 103 ? 5.767 1.233 -17.657 1.00 83.75 103 ASP A O 1
ATOM 811 N N . LEU A 1 104 ? 6.841 -0.577 -18.433 1.00 85.25 104 LEU A N 1
ATOM 812 C CA . LEU A 1 104 ? 5.978 -1.548 -17.748 1.00 85.25 104 LEU A CA 1
ATOM 813 C C . LEU A 1 104 ? 6.217 -1.574 -16.234 1.00 85.25 104 LEU A C 1
ATOM 815 O O . LEU A 1 104 ? 5.251 -1.591 -15.477 1.00 85.25 104 LEU A O 1
ATOM 819 N N . GLN A 1 105 ? 7.474 -1.506 -15.789 1.00 87.31 105 GLN A N 1
ATOM 820 C CA . GLN A 1 105 ? 7.808 -1.417 -14.362 1.00 87.31 105 GLN A CA 1
ATOM 821 C C . GLN A 1 105 ? 7.270 -0.130 -13.732 1.00 87.31 105 GLN A C 1
ATOM 823 O O . GLN A 1 105 ? 6.720 -0.155 -12.632 1.00 87.31 105 GLN A O 1
ATOM 828 N N . LYS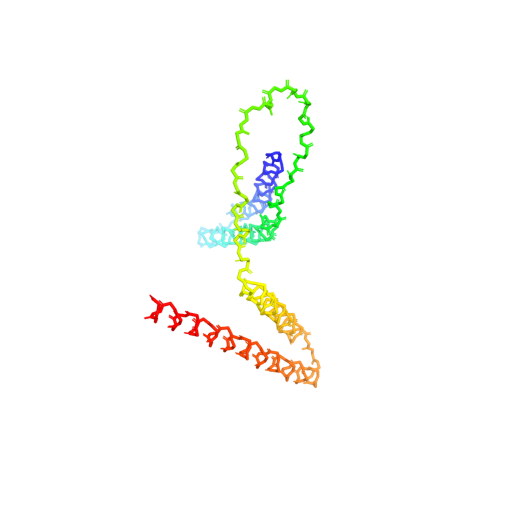 A 1 106 ? 7.371 0.996 -14.446 1.00 90.88 106 LYS A N 1
ATOM 829 C CA . LYS A 1 106 ? 6.795 2.266 -13.997 1.00 90.88 106 LYS A CA 1
ATOM 830 C C . LYS A 1 106 ? 5.271 2.181 -13.865 1.00 90.88 106 LYS A C 1
ATOM 832 O O . LYS A 1 106 ? 4.722 2.681 -12.888 1.00 90.88 106 LYS A O 1
ATOM 837 N N . LYS A 1 107 ? 4.591 1.534 -14.820 1.00 91.06 107 LYS A N 1
ATOM 838 C CA . LYS A 1 107 ? 3.140 1.291 -14.744 1.00 91.06 107 LYS A CA 1
ATOM 839 C C . LYS A 1 107 ? 2.761 0.377 -13.578 1.00 91.06 107 LYS A C 1
ATOM 841 O O . LYS A 1 107 ? 1.783 0.661 -12.900 1.00 91.06 107 LYS A O 1
ATOM 846 N N . GLU A 1 108 ? 3.536 -0.675 -13.310 1.00 92.31 108 GLU A N 1
ATOM 847 C CA . GLU A 1 108 ? 3.306 -1.543 -12.146 1.00 92.31 108 GLU A CA 1
ATOM 848 C C . GLU A 1 108 ? 3.401 -0.751 -10.833 1.00 92.31 108 GLU A C 1
ATOM 850 O O . GLU A 1 108 ? 2.521 -0.863 -9.981 1.00 92.31 108 GLU A O 1
ATOM 855 N N . GLN A 1 109 ? 4.429 0.090 -10.679 1.00 94.06 109 GLN A N 1
ATOM 856 C CA . GLN A 1 109 ? 4.583 0.934 -9.489 1.00 94.06 109 GLN A CA 1
ATOM 857 C C . GLN A 1 109 ? 3.428 1.931 -9.322 1.00 94.06 109 GLN A C 1
ATOM 859 O O . GLN A 1 109 ? 2.932 2.103 -8.210 1.00 94.06 109 GLN A O 1
ATOM 864 N N . ASP A 1 110 ? 2.978 2.559 -10.411 1.00 95.25 110 ASP A N 1
ATOM 865 C CA . ASP A 1 110 ? 1.841 3.489 -10.395 1.00 95.25 110 ASP A CA 1
ATOM 866 C C . ASP A 1 110 ? 0.534 2.796 -9.970 1.00 95.25 110 ASP A C 1
ATOM 868 O O . ASP A 1 110 ? -0.203 3.315 -9.129 1.00 95.25 110 ASP A O 1
ATOM 872 N N . LEU A 1 111 ? 0.272 1.588 -10.481 1.00 94.50 111 LEU A N 1
ATOM 873 C CA . LEU A 1 111 ? -0.896 0.798 -10.081 1.00 94.50 111 LEU A CA 1
ATOM 874 C C . LEU A 1 111 ? -0.836 0.386 -8.606 1.00 94.50 111 LEU A C 1
ATOM 876 O O . LEU A 1 111 ? -1.836 0.516 -7.902 1.00 94.50 111 LEU A O 1
ATOM 880 N N . LEU A 1 112 ? 0.328 -0.046 -8.110 1.00 94.75 112 LEU A N 1
ATOM 881 C CA . LEU A 1 112 ? 0.507 -0.392 -6.694 1.00 94.75 112 LEU A CA 1
ATOM 882 C C . LEU A 1 112 ? 0.235 0.795 -5.763 1.00 94.75 112 LEU A C 1
ATOM 884 O O . LEU A 1 112 ? -0.368 0.620 -4.701 1.00 94.75 112 LEU A O 1
ATOM 888 N N . LEU A 1 113 ? 0.668 1.998 -6.149 1.00 96.75 113 LEU A N 1
ATOM 889 C CA . LEU A 1 113 ? 0.388 3.215 -5.389 1.00 96.75 113 LEU A CA 1
ATOM 890 C C . LEU A 1 113 ? -1.113 3.517 -5.366 1.00 96.75 113 LEU A C 1
ATOM 892 O O . LEU A 1 113 ? -1.666 3.711 -4.285 1.00 96.75 113 LEU A O 1
ATOM 896 N N . LYS A 1 114 ? -1.786 3.463 -6.521 1.00 96.00 114 LYS A N 1
ATOM 897 C CA . LYS A 1 114 ? -3.237 3.695 -6.623 1.00 96.00 114 LYS A CA 1
ATOM 898 C C . LYS A 1 114 ? -4.064 2.693 -5.821 1.00 96.00 114 LYS A C 1
ATOM 900 O O . LYS A 1 114 ? -5.029 3.089 -5.170 1.00 96.00 114 LYS A O 1
ATOM 905 N N . ILE A 1 115 ? -3.686 1.413 -5.840 1.00 96.38 115 ILE A N 1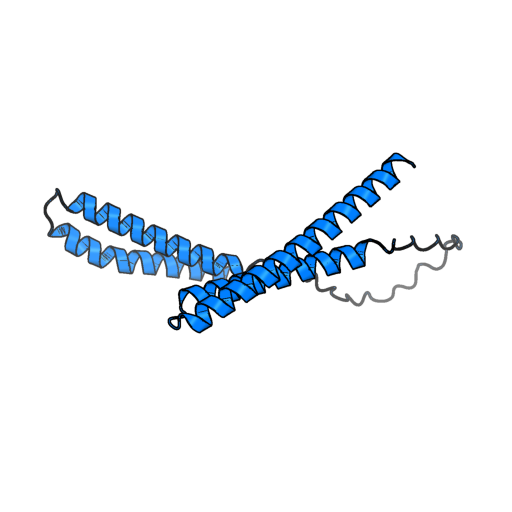
ATOM 906 C CA . ILE A 1 115 ? -4.334 0.374 -5.026 1.00 96.38 115 ILE A CA 1
ATOM 907 C C . ILE A 1 115 ? -4.192 0.727 -3.546 1.00 96.38 115 ILE A C 1
ATOM 909 O O . ILE A 1 115 ? -5.196 0.844 -2.848 1.00 96.38 115 ILE A O 1
ATOM 913 N N . ARG A 1 116 ? -2.968 1.011 -3.084 1.00 96.56 116 ARG A N 1
ATOM 914 C CA . ARG A 1 116 ? -2.706 1.375 -1.684 1.00 96.56 116 ARG A CA 1
ATOM 915 C C . ARG A 1 116 ? -3.468 2.630 -1.251 1.00 96.56 116 ARG A C 1
ATOM 917 O O . ARG A 1 116 ? -3.958 2.697 -0.125 1.00 96.56 116 ARG A O 1
ATOM 924 N N . GLU A 1 117 ? -3.548 3.642 -2.109 1.00 96.00 117 GLU A N 1
ATOM 925 C CA . GLU A 1 117 ? -4.320 4.860 -1.845 1.00 96.00 117 GLU A CA 1
ATOM 926 C C . GLU A 1 117 ? -5.808 4.546 -1.653 1.00 96.00 117 GLU A C 1
ATOM 928 O O . GLU A 1 117 ? -6.409 5.012 -0.683 1.00 96.00 117 GLU A O 1
ATOM 933 N N . LYS A 1 118 ? -6.387 3.702 -2.514 1.00 95.00 118 LYS A N 1
ATOM 934 C CA . LYS A 1 118 ? -7.795 3.295 -2.413 1.00 95.00 118 LYS A CA 1
ATOM 935 C C . LYS A 1 118 ? -8.070 2.373 -1.229 1.00 95.00 118 LYS A C 1
ATOM 937 O O . LYS A 1 118 ? -9.087 2.548 -0.566 1.00 95.00 118 LYS A O 1
ATOM 942 N N . GLU A 1 119 ? -7.167 1.455 -0.902 1.00 95.00 119 GLU A N 1
ATOM 943 C CA . GLU A 1 119 ? -7.261 0.638 0.315 1.00 95.00 119 GLU A CA 1
ATOM 944 C C . GLU A 1 119 ? -7.225 1.500 1.578 1.00 95.00 119 GLU A C 1
ATOM 946 O O . GLU A 1 119 ? -7.934 1.234 2.549 1.00 95.00 119 GLU A O 1
ATOM 951 N N . ASN A 1 120 ? -6.398 2.547 1.582 1.00 95.25 120 ASN A N 1
ATOM 952 C CA . ASN A 1 120 ? -6.370 3.494 2.686 1.00 95.25 120 ASN A CA 1
ATOM 953 C C . ASN A 1 120 ? -7.661 4.310 2.753 1.00 95.25 120 ASN A C 1
ATOM 955 O O . ASN A 1 120 ? -8.190 4.466 3.849 1.00 95.25 120 ASN A O 1
ATOM 959 N N . ALA A 1 121 ? -8.200 4.766 1.619 1.00 93.94 121 ALA A N 1
ATOM 960 C CA . ALA A 1 121 ? -9.503 5.428 1.581 1.00 93.94 121 ALA A CA 1
ATOM 961 C C . ALA A 1 121 ? -10.614 4.516 2.132 1.00 93.94 121 ALA A C 1
ATOM 963 O O . ALA A 1 121 ? -11.397 4.945 2.973 1.00 93.94 121 ALA A O 1
ATOM 964 N N . LEU A 1 122 ? -10.608 3.230 1.765 1.00 94.56 122 LEU A N 1
ATOM 965 C CA . LEU A 1 122 ? -11.584 2.242 2.229 1.00 94.56 122 LEU A CA 1
ATOM 966 C C . LEU A 1 122 ? -11.592 2.067 3.759 1.00 94.56 122 LEU A C 1
ATOM 968 O O . LEU A 1 122 ? -12.645 1.809 4.332 1.00 94.56 122 LEU A O 1
ATOM 972 N N . LYS A 1 123 ? -10.442 2.217 4.434 1.00 93.19 123 LYS A N 1
ATOM 973 C CA . LYS A 1 123 ? -10.341 2.092 5.904 1.00 93.19 123 LYS A CA 1
ATOM 974 C C . LYS A 1 123 ? -11.039 3.217 6.664 1.00 93.19 123 LYS A C 1
ATOM 976 O O . LYS A 1 123 ? -11.438 3.004 7.805 1.00 93.19 123 LYS A O 1
ATOM 981 N N . PHE A 1 124 ? -11.115 4.403 6.067 1.00 91.62 124 PHE A N 1
ATOM 982 C CA . PHE A 1 124 ? -11.707 5.588 6.690 1.00 91.62 124 PHE A CA 1
ATOM 983 C C . PHE A 1 124 ? -13.090 5.918 6.126 1.00 91.62 124 PHE A C 1
ATOM 985 O O . PHE A 1 124 ? -13.749 6.817 6.641 1.00 91.62 124 PHE A O 1
ATOM 992 N N . GLU A 1 125 ? -13.529 5.200 5.092 1.00 94.25 125 GLU A N 1
ATOM 993 C CA . GLU A 1 125 ? -14.842 5.391 4.497 1.00 94.25 125 GLU A CA 1
ATOM 994 C C . GLU A 1 125 ? -15.930 4.789 5.387 1.00 94.25 125 GLU A C 1
ATOM 996 O O . GLU A 1 125 ? -15.821 3.654 5.857 1.00 94.25 125 GLU A O 1
ATOM 1001 N N . SER A 1 126 ? -16.989 5.557 5.609 1.00 91.62 126 SER A N 1
ATOM 1002 C CA . SER A 1 126 ? -18.110 5.187 6.478 1.00 91.62 126 SER A CA 1
ATOM 1003 C C . SER A 1 126 ? -19.362 4.817 5.688 1.00 91.62 126 SER A C 1
ATOM 1005 O O . SER A 1 126 ? -20.195 4.064 6.194 1.00 91.62 126 SER A O 1
ATOM 1007 N N . ASP A 1 127 ? -19.476 5.293 4.445 1.00 96.44 127 ASP A N 1
ATOM 1008 C CA . ASP A 1 127 ? -20.603 4.975 3.576 1.00 96.44 127 ASP A CA 1
ATOM 1009 C C . ASP A 1 127 ? -20.446 3.564 2.962 1.00 96.44 127 ASP A C 1
ATOM 1011 O O . ASP A 1 127 ? -19.483 3.309 2.230 1.00 96.44 127 ASP A O 1
ATOM 1015 N N . PRO A 1 128 ? -21.380 2.626 3.219 1.00 92.94 128 PRO A N 1
ATOM 1016 C CA . PRO A 1 128 ? -21.303 1.259 2.705 1.00 92.94 128 PRO A CA 1
ATOM 1017 C C . PRO A 1 128 ? -21.374 1.174 1.175 1.00 92.94 128 PRO A C 1
ATOM 1019 O O . PRO A 1 128 ? -20.805 0.244 0.596 1.00 92.94 128 PRO A O 1
ATOM 1022 N N . GLN A 1 129 ? -22.037 2.119 0.509 1.00 94.75 129 GLN A N 1
ATOM 1023 C CA . GLN A 1 129 ? -22.118 2.134 -0.948 1.00 94.75 129 GLN A CA 1
ATOM 1024 C C . GLN A 1 129 ? -20.789 2.590 -1.555 1.00 94.75 129 GLN A C 1
ATOM 1026 O O . GLN A 1 129 ? -20.254 1.925 -2.442 1.00 94.75 129 GLN A O 1
ATOM 1031 N N . VAL A 1 130 ? -20.180 3.630 -0.982 1.00 93.44 130 VAL A N 1
ATOM 1032 C CA . VAL A 1 130 ? -18.840 4.087 -1.382 1.00 93.44 130 VAL A CA 1
ATOM 1033 C C . VAL A 1 130 ? -17.779 3.021 -1.079 1.00 93.44 130 VAL A C 1
ATOM 1035 O O . VAL A 1 130 ? -16.871 2.803 -1.881 1.00 93.44 130 VAL A O 1
ATOM 1038 N N . GLN A 1 131 ? -17.906 2.281 0.029 1.00 93.94 131 GLN A N 1
ATOM 1039 C CA . GLN A 1 131 ? -17.030 1.141 0.314 1.00 93.94 131 GLN A CA 1
ATOM 1040 C C . GLN A 1 131 ? -17.133 0.037 -0.748 1.00 93.94 131 GLN A C 1
ATOM 1042 O O . GLN A 1 131 ? -16.110 -0.539 -1.128 1.00 93.94 131 GLN A O 1
ATOM 1047 N N . ALA A 1 132 ? -18.343 -0.284 -1.215 1.00 94.62 132 ALA A N 1
ATOM 1048 C CA . ALA A 1 132 ? -18.539 -1.281 -2.264 1.00 94.62 132 ALA A CA 1
ATOM 1049 C C . ALA A 1 132 ? -17.886 -0.833 -3.581 1.00 94.62 132 ALA A C 1
ATOM 1051 O O . ALA A 1 132 ? -17.124 -1.600 -4.173 1.00 94.62 132 ALA A O 1
ATOM 1052 N N . ASP A 1 133 ? -18.092 0.425 -3.973 1.00 95.81 133 ASP A N 1
ATOM 1053 C CA . ASP A 1 133 ? -17.498 1.004 -5.182 1.00 95.81 133 ASP A CA 1
ATOM 1054 C C . ASP A 1 133 ? -15.962 1.014 -5.115 1.00 95.81 133 ASP A C 1
ATOM 1056 O O . ASP A 1 133 ? -15.279 0.637 -6.072 1.00 95.81 133 ASP A O 1
ATOM 1060 N N . LEU A 1 134 ? -15.395 1.371 -3.958 1.00 94.88 134 LEU A N 1
ATOM 1061 C CA . LEU A 1 134 ? -13.950 1.330 -3.730 1.00 94.88 134 LEU A CA 1
ATOM 1062 C C . LEU A 1 134 ? -13.386 -0.090 -3.840 1.00 94.88 134 LEU A C 1
ATOM 1064 O O . LEU A 1 134 ? -12.315 -0.263 -4.421 1.00 94.88 134 LEU A O 1
ATOM 1068 N N . ARG A 1 135 ? -14.089 -1.107 -3.327 1.00 95.25 135 ARG A N 1
ATOM 1069 C CA . ARG A 1 135 ? -13.661 -2.513 -3.441 1.00 95.25 135 ARG A CA 1
ATOM 1070 C C . ARG A 1 135 ? -13.665 -2.998 -4.887 1.00 95.25 135 ARG A C 1
ATOM 1072 O O . ARG A 1 135 ? -12.705 -3.643 -5.299 1.00 95.25 135 ARG A O 1
ATOM 1079 N N . VAL A 1 136 ? -14.703 -2.662 -5.655 1.00 96.94 136 VAL A N 1
ATOM 1080 C CA . VAL A 1 136 ? -14.777 -2.998 -7.088 1.00 96.94 136 VAL A CA 1
ATOM 1081 C C . VAL A 1 136 ? -13.626 -2.344 -7.848 1.00 96.94 136 VAL A C 1
ATOM 1083 O O . VAL A 1 136 ? -12.967 -2.987 -8.666 1.00 96.94 136 VAL A O 1
ATOM 1086 N N . GLU A 1 137 ? -13.335 -1.082 -7.547 1.00 95.50 137 GLU A N 1
ATOM 1087 C CA . GLU A 1 137 ? -12.251 -0.358 -8.201 1.00 95.50 137 GLU A CA 1
ATOM 1088 C C . GLU A 1 137 ? -10.862 -0.894 -7.811 1.00 95.50 137 GLU A C 1
ATOM 1090 O O . GLU A 1 137 ? -9.990 -0.998 -8.672 1.00 95.50 137 GLU A O 1
ATOM 1095 N N . ILE A 1 138 ? -10.649 -1.288 -6.549 1.00 96.12 138 ILE A N 1
ATOM 1096 C CA . ILE A 1 138 ? -9.419 -1.977 -6.119 1.00 96.12 138 ILE A CA 1
ATOM 1097 C C . ILE A 1 138 ? -9.249 -3.283 -6.901 1.00 96.12 138 ILE A C 1
ATOM 1099 O O . ILE A 1 138 ? -8.203 -3.491 -7.511 1.00 96.12 138 ILE A O 1
ATOM 1103 N N . GLN A 1 139 ? -10.295 -4.110 -6.972 1.00 97.06 139 GLN A N 1
ATOM 1104 C CA . GLN A 1 139 ? -10.260 -5.380 -7.699 1.00 97.06 139 GLN A CA 1
ATOM 1105 C C . GLN A 1 139 ? -9.963 -5.181 -9.197 1.00 97.06 139 GLN A C 1
ATOM 1107 O O . GLN A 1 139 ? -9.221 -5.956 -9.806 1.00 97.06 139 GLN A O 1
ATOM 1112 N N . ARG A 1 140 ? -10.505 -4.117 -9.804 1.00 97.31 140 ARG A N 1
ATOM 1113 C CA . ARG A 1 140 ? -10.211 -3.747 -11.195 1.00 97.31 140 ARG A CA 1
ATOM 1114 C C . ARG A 1 140 ? -8.726 -3.428 -11.389 1.00 97.31 140 ARG A C 1
ATOM 1116 O O . ARG A 1 140 ? -8.123 -3.906 -12.350 1.00 97.31 140 ARG A O 1
ATOM 1123 N N . LEU A 1 141 ? -8.140 -2.642 -10.484 1.00 95.19 141 LEU A N 1
ATOM 1124 C CA . LEU A 1 141 ? -6.721 -2.274 -10.532 1.00 95.19 141 LEU A CA 1
ATOM 1125 C C . LEU A 1 141 ? -5.800 -3.478 -10.285 1.00 95.19 141 LEU A C 1
ATOM 1127 O O . LEU A 1 141 ? -4.769 -3.595 -10.946 1.00 95.19 141 LEU A O 1
ATOM 1131 N N . GLU A 1 142 ? -6.175 -4.390 -9.387 1.00 95.62 142 GLU A N 1
ATOM 1132 C CA . GLU A 1 142 ? -5.448 -5.647 -9.157 1.00 95.62 142 GLU A CA 1
ATOM 1133 C C . GLU A 1 142 ? -5.429 -6.522 -10.414 1.00 95.62 142 GLU A C 1
ATOM 1135 O O . GLU A 1 142 ? -4.370 -7.003 -10.818 1.00 95.62 142 GLU A O 1
ATOM 1140 N N . SER A 1 143 ? -6.572 -6.652 -11.097 1.00 96.00 143 SER A N 1
ATOM 1141 C CA . SER A 1 143 ? -6.646 -7.390 -12.361 1.00 96.00 143 SER A CA 1
ATOM 1142 C C . SER A 1 143 ? -5.771 -6.767 -13.455 1.00 96.00 143 SER A C 1
ATOM 1144 O O . SER A 1 143 ? -5.178 -7.496 -14.255 1.00 96.00 143 SER A O 1
ATOM 1146 N N . GLU A 1 144 ? -5.688 -5.436 -13.523 1.00 94.94 144 GLU A N 1
ATOM 1147 C CA . GLU A 1 144 ? -4.818 -4.738 -14.477 1.00 94.94 144 GLU A CA 1
ATOM 1148 C C . GLU A 1 144 ? -3.336 -5.001 -14.170 1.00 94.94 144 GLU A C 1
ATOM 1150 O O . GLU A 1 144 ? -2.540 -5.304 -15.065 1.00 94.94 144 GLU A O 1
ATOM 1155 N N . LEU A 1 145 ? -2.975 -4.952 -12.889 1.00 94.94 145 LEU A N 1
ATOM 1156 C CA . LEU A 1 145 ? -1.626 -5.206 -12.403 1.00 94.94 145 LEU A CA 1
ATOM 1157 C C . LEU A 1 145 ? -1.176 -6.651 -12.665 1.00 94.94 145 LEU A C 1
ATOM 1159 O O . LEU A 1 145 ? -0.048 -6.870 -13.122 1.00 94.94 145 LEU A O 1
ATOM 1163 N N . ASP A 1 146 ? -2.057 -7.629 -12.468 1.00 94.75 146 ASP A N 1
ATOM 1164 C CA . ASP A 1 146 ? -1.782 -9.024 -12.815 1.00 94.75 146 ASP A CA 1
ATOM 1165 C C . ASP A 1 146 ? -1.557 -9.205 -14.320 1.0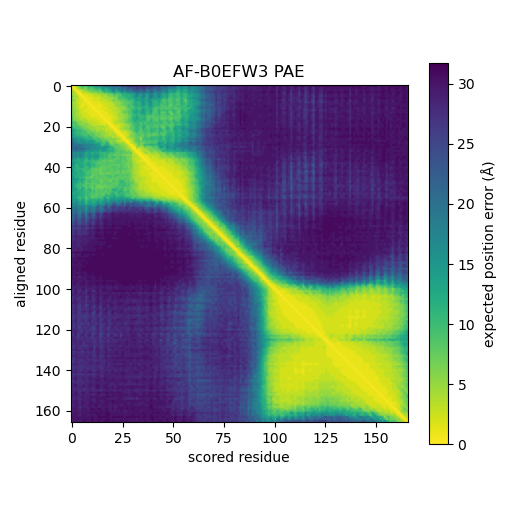0 94.75 146 ASP A C 1
ATOM 1167 O O . ASP A 1 146 ? -0.631 -9.915 -14.728 1.00 94.75 146 ASP A O 1
ATOM 1171 N N . GLY A 1 147 ? -2.323 -8.499 -15.158 1.00 93.44 147 GLY A N 1
ATOM 1172 C CA . GLY A 1 147 ? -2.104 -8.465 -16.605 1.00 93.44 147 GLY A CA 1
ATOM 1173 C C . GLY A 1 147 ? -0.707 -7.955 -16.978 1.00 93.44 147 GLY A C 1
ATOM 1174 O O . GLY A 1 147 ? -0.010 -8.568 -17.795 1.00 93.44 147 GLY A O 1
ATOM 1175 N N . ILE A 1 148 ? -0.246 -6.877 -16.334 1.00 91.19 148 ILE A N 1
ATOM 1176 C CA . ILE A 1 148 ? 1.105 -6.331 -16.545 1.00 91.19 148 ILE A CA 1
ATOM 1177 C C . ILE A 1 148 ? 2.181 -7.329 -16.099 1.00 91.19 148 ILE A C 1
ATOM 1179 O O . ILE A 1 148 ? 3.155 -7.554 -16.828 1.00 91.19 148 ILE A O 1
ATOM 1183 N N . ARG A 1 149 ? 2.007 -7.980 -14.944 1.00 92.19 149 ARG A N 1
ATOM 1184 C CA . ARG A 1 149 ? 2.945 -8.999 -14.444 1.00 92.19 149 ARG A CA 1
ATOM 1185 C C . ARG A 1 149 ? 3.051 -10.199 -15.374 1.00 92.19 149 ARG A C 1
ATOM 1187 O O . ARG A 1 149 ? 4.160 -10.657 -15.663 1.00 92.19 149 ARG A O 1
ATOM 1194 N N . GLN A 1 150 ? 1.924 -10.680 -15.892 1.00 92.75 150 GLN A N 1
ATOM 1195 C CA . GLN A 1 150 ? 1.909 -11.760 -16.877 1.00 92.75 150 GLN A CA 1
ATOM 1196 C C . GLN A 1 150 ? 2.615 -11.349 -18.174 1.00 92.75 150 GLN A C 1
ATOM 1198 O O . GLN A 1 150 ? 3.440 -12.110 -18.685 1.00 92.75 150 GLN A O 1
ATOM 1203 N N . ALA A 1 151 ? 2.373 -10.134 -18.673 1.00 89.06 151 ALA A N 1
ATOM 1204 C CA . ALA A 1 151 ? 3.053 -9.614 -19.858 1.00 89.06 151 ALA A CA 1
ATOM 1205 C C . ALA A 1 151 ? 4.578 -9.525 -19.665 1.00 89.06 151 ALA A C 1
ATOM 1207 O O . ALA A 1 151 ? 5.339 -9.941 -20.545 1.00 89.06 151 ALA A O 1
ATOM 1208 N N . MET A 1 152 ? 5.041 -9.051 -18.503 1.00 87.75 152 MET A N 1
ATOM 1209 C CA . MET A 1 152 ? 6.471 -9.025 -18.169 1.00 87.75 152 MET A CA 1
ATOM 1210 C C . MET A 1 152 ? 7.070 -10.432 -18.095 1.00 87.75 152 MET A C 1
ATOM 1212 O O . MET A 1 152 ? 8.146 -10.669 -18.649 1.00 87.75 152 MET A O 1
ATOM 1216 N N . LYS A 1 153 ? 6.360 -11.383 -17.476 1.00 89.31 153 LYS A N 1
ATOM 1217 C CA . LYS A 1 153 ? 6.795 -12.783 -17.387 1.00 89.31 153 LYS A CA 1
ATOM 1218 C C . LYS A 1 153 ? 6.949 -13.416 -18.771 1.00 89.31 153 LYS A C 1
ATOM 1220 O O . LYS A 1 153 ? 8.019 -13.934 -19.080 1.00 89.31 153 LYS A O 1
ATOM 1225 N N . MET A 1 154 ? 5.937 -13.293 -19.634 1.00 88.62 154 MET A N 1
AT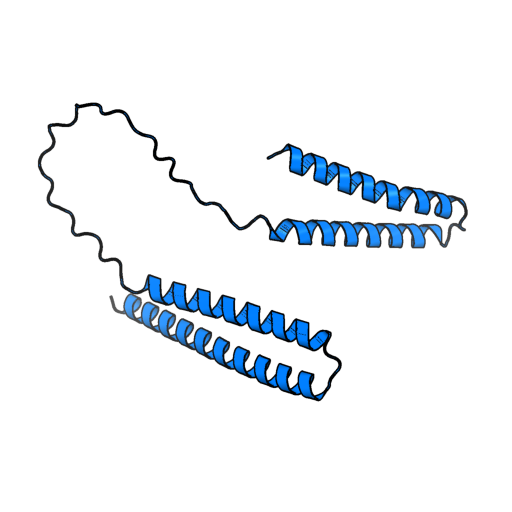OM 1226 C CA . MET A 1 154 ? 5.995 -13.813 -21.007 1.00 88.62 154 MET A CA 1
ATOM 1227 C C . MET A 1 154 ? 7.154 -13.208 -21.805 1.00 88.62 154 MET A C 1
ATOM 1229 O O . MET A 1 154 ? 7.827 -13.910 -22.563 1.00 88.62 154 MET A O 1
ATOM 1233 N N . LYS A 1 155 ? 7.421 -11.911 -21.621 1.00 85.69 155 LYS A N 1
ATOM 1234 C CA . LYS A 1 155 ? 8.517 -11.221 -22.306 1.00 85.69 155 LYS A CA 1
ATOM 1235 C C . LYS A 1 155 ? 9.891 -11.700 -21.830 1.00 85.69 155 LYS A C 1
ATOM 1237 O O . LYS A 1 155 ? 10.782 -11.901 -22.657 1.00 85.69 155 LYS A O 1
ATOM 1242 N N . ASN A 1 156 ? 10.052 -11.938 -20.529 1.00 85.31 156 ASN A N 1
ATOM 1243 C CA . ASN A 1 156 ? 11.271 -12.527 -19.970 1.00 85.31 156 ASN A CA 1
ATOM 1244 C C . ASN A 1 156 ? 11.480 -13.968 -20.454 1.00 85.31 156 ASN A C 1
ATOM 1246 O O . ASN A 1 156 ? 12.590 -14.320 -20.857 1.00 85.31 156 ASN A O 1
ATOM 1250 N N . ASP A 1 157 ? 10.421 -14.777 -20.502 1.00 86.62 157 ASP A N 1
ATOM 1251 C CA . ASP A 1 157 ? 10.484 -16.141 -21.033 1.00 86.62 157 ASP A CA 1
ATOM 1252 C C . ASP A 1 157 ? 10.860 -16.149 -22.524 1.00 86.62 157 ASP A C 1
ATOM 1254 O O . ASP A 1 157 ? 11.665 -16.975 -22.966 1.00 86.62 157 ASP A O 1
ATOM 1258 N N . GLN A 1 158 ? 10.343 -15.197 -23.308 1.00 84.25 158 GLN A N 1
ATOM 1259 C CA . GLN A 1 158 ? 10.718 -15.031 -24.713 1.00 84.25 158 GLN A CA 1
ATOM 1260 C C . GLN A 1 158 ? 12.190 -14.623 -24.870 1.00 84.25 158 GLN A C 1
ATOM 1262 O O . GLN A 1 158 ? 12.881 -15.166 -25.734 1.00 84.25 158 GLN A O 1
ATOM 1267 N N . ALA A 1 159 ? 12.687 -13.701 -24.041 1.00 78.94 159 ALA A N 1
ATOM 1268 C CA . ALA A 1 159 ? 14.095 -13.308 -24.045 1.00 78.94 159 ALA A CA 1
ATOM 1269 C C . ALA A 1 159 ? 15.008 -14.493 -23.692 1.00 78.94 159 ALA A C 1
ATOM 1271 O O . ALA A 1 159 ? 15.987 -14.741 -24.395 1.00 78.94 159 ALA A O 1
ATOM 1272 N N . ARG A 1 160 ? 14.642 -15.286 -22.677 1.00 75.31 160 ARG A N 1
ATOM 1273 C CA . ARG A 1 160 ? 15.386 -16.487 -22.272 1.00 75.31 160 ARG A CA 1
ATOM 1274 C C . ARG A 1 160 ? 15.454 -17.533 -23.387 1.00 75.31 160 ARG A C 1
ATOM 1276 O O . ARG A 1 160 ? 16.521 -18.090 -23.631 1.00 75.31 160 ARG A O 1
ATOM 1283 N N . LYS A 1 161 ? 14.344 -17.770 -24.096 1.00 79.56 161 LYS A N 1
ATOM 1284 C CA . LYS A 1 161 ? 14.312 -18.699 -25.239 1.00 79.56 161 LYS A CA 1
ATOM 1285 C C . LYS A 1 161 ? 15.237 -18.257 -26.375 1.00 79.56 161 LYS A C 1
ATOM 1287 O O . LYS A 1 161 ? 15.915 -19.103 -26.937 1.00 79.56 161 LYS A O 1
ATOM 1292 N N . ARG A 1 162 ? 15.315 -16.951 -26.667 1.00 69.75 162 ARG A N 1
ATOM 1293 C CA . ARG A 1 162 ? 16.206 -16.408 -27.714 1.00 69.75 162 ARG A CA 1
ATOM 1294 C C . ARG A 1 162 ? 17.692 -16.588 -27.391 1.00 69.75 162 ARG A C 1
ATOM 1296 O O . ARG A 1 162 ? 18.470 -16.815 -28.306 1.00 69.75 162 ARG A O 1
ATOM 1303 N N . VAL A 1 163 ? 18.074 -16.506 -26.114 1.00 67.50 163 VAL A N 1
ATOM 1304 C CA . VAL A 1 163 ? 19.464 -16.716 -25.664 1.00 67.50 163 VAL A CA 1
ATOM 1305 C C . VAL A 1 163 ? 19.864 -18.194 -25.717 1.00 67.50 163 VAL A C 1
ATOM 1307 O O . VAL A 1 163 ? 21.022 -18.494 -25.944 1.00 67.50 163 VAL A O 1
ATOM 1310 N N . SER A 1 164 ? 18.920 -19.125 -25.546 1.00 60.97 164 SER A N 1
ATOM 1311 C CA . SER A 1 164 ? 19.205 -20.569 -25.603 1.00 60.97 164 SER A CA 1
ATOM 1312 C C . SER A 1 164 ? 19.346 -21.126 -27.026 1.00 60.97 164 SER A C 1
ATOM 1314 O O . SER A 1 164 ? 19.757 -22.273 -27.181 1.00 60.97 164 SER A O 1
ATOM 1316 N N . THR A 1 165 ? 18.936 -20.368 -28.044 1.00 59.31 165 THR A N 1
ATOM 1317 C CA . THR A 1 165 ? 18.974 -20.772 -29.461 1.00 59.31 165 THR A CA 1
ATOM 1318 C C . THR A 1 165 ? 20.108 -20.117 -30.254 1.00 59.31 165 THR A C 1
ATOM 1320 O O . THR A 1 165 ? 20.216 -20.379 -31.449 1.00 59.31 165 THR A O 1
ATOM 1323 N N . ALA A 1 166 ? 20.892 -19.240 -29.621 1.00 51.12 166 ALA A N 1
ATOM 1324 C CA . ALA A 1 166 ? 22.047 -18.550 -30.198 1.00 51.12 166 ALA A CA 1
ATOM 1325 C C . ALA A 1 166 ? 23.343 -19.143 -29.637 1.00 51.12 166 ALA A C 1
ATOM 1327 O O . ALA A 1 166 ? 24.326 -19.199 -30.405 1.00 51.12 166 ALA A O 1
#

Foldseek 3Di:
DVVVVVVVVVVLVVVLVVLVVVLVVVLVVDDPVCNVVSVVVSVVVSVVVVVVSVVVVVVPPPDDPPPPPPPPPDDDDPDPPDDDDDPDDPDPPPPPPPVVLVVLVVVLVVLVVVLVVLVVVLVPDDDPVVNVVSVVVSVVSVVVNVVSVVVSVVVVVVVVVVVVVD

Organism: Entamoeba dispar (strain ATCC PRA-260 / SAW760) (NCBI:txid370354)

Mean predicted aligned error: 20.64 Å

Radius of gyration: 29.26 Å; Cα contacts (8 Å, |Δi|>4): 35; chains: 1; bounding box: 70×45×84 Å

Solvent-accessible surface area (backbone atoms only — not comparable to full-atom values): 10111 Å² total; per-residue (Å²): 126,65,66,67,53,53,52,49,54,50,53,53,50,52,51,52,47,66,58,44,56,62,51,50,60,54,43,76,74,47,59,78,81,53,36,62,52,53,51,52,49,53,48,52,53,52,49,50,52,51,49,52,52,53,52,72,59,55,78,74,73,86,81,74,89,67,79,70,78,72,81,70,84,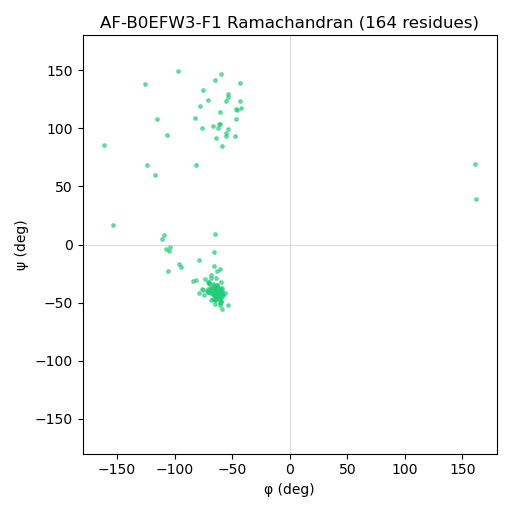73,77,88,73,95,78,85,86,84,75,82,88,72,75,82,72,76,76,77,75,79,65,86,63,58,66,61,52,53,54,50,54,52,50,47,52,53,48,54,51,54,42,51,53,49,56,54,49,50,75,74,54,82,52,70,67,61,41,50,54,48,51,54,52,40,52,52,49,50,54,52,45,51,52,52,52,52,53,52,49,54,52,52,52,52,54,54,54,56,64,76,76,108

pLDDT: mean 70.88, std 19.32, range [33.5, 97.31]